Protein AF-A0A8S3Y2S9-F1 (afdb_monomer)

Secondary structure (DSSP, 8-state):
--HHHHHHHHHHHHHHHS-TTHHHHHT-----GGGT--PPTT--TTSSEEEETTTTEEEEEETTSSSS-EEEEEETTTTEEEEE------SSTT-----TTSEEEE-SS-EEEEETTEEEEE-TTS--EE--GGGTTT--

Foldseek 3Di:
DCVVVVVVVVVVVVVVPPPPPVPVVVVDDDLDPVVADPQDPQQCWQLEWEAQAQQRWIWIWRQVSFQGTWIWIQRPVVRDIDTDDDDDDDPDPPRGRQSWQNYWYDDNQWIWIDGPQATWTDGPPDDTDRDPCNPPVVVD

Radius of gyration: 22.4 Å; Cα contacts (8 Å, |Δi|>4): 228; chains: 1; bounding b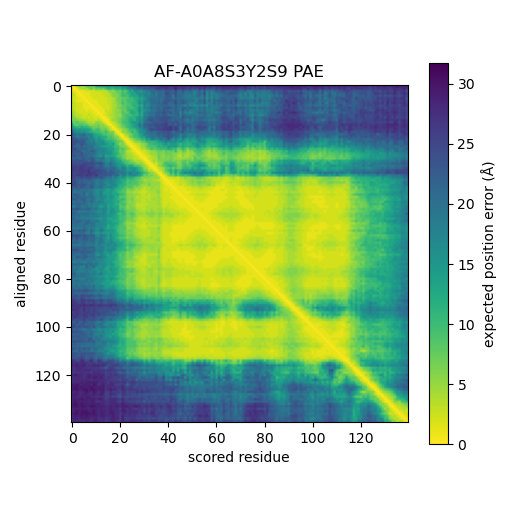ox: 36×61×60 Å

Sequence (140 aa):
MNIVKWISLIMQTICVLNGFDYYHEQSMQSILMSKFAMLPNGSYFGYSITYQSQSQSLVISAPMADKIGQVFNYDIKSSNLTKIDFEIRREVENVTNYWLGATVKAGPSFFTLLREHEVLWKIKDKDYLELDVMRYYLEK

Nearest PDB structures (foldseek):
  2qe8-assembly1_A  TM=6.476E-01  e=1.669E+00  Trichormus variabilis ATCC 29413
  4l9o-assembly2_B  TM=5.342E-01  e=9.301E-01  Komagataella pastoris

pLDDT: mean 76.06, std 17.7, range [36.84, 96.19]

InterPro domains:
  IPR013519 Integrin alpha beta-propellor [SM00191] (41-90)

Solvent-accessible surface area (backbone atoms only — not comparable to full-atom values): 8320 Å² total; per-residue (Å²): 140,59,67,70,59,53,54,55,53,52,51,54,53,57,65,64,70,66,55,84,73,62,66,58,65,82,70,57,80,80,84,67,53,90,81,70,52,95,62,51,90,80,11,48,72,64,70,16,64,28,64,22,68,72,76,50,24,37,41,35,11,12,21,49,46,46,60,41,33,40,39,29,43,31,34,64,86,77,70,42,69,40,80,56,88,76,92,76,84,71,94,57,94,79,77,70,61,49,27,31,21,60,39,44,46,50,44,56,78,33,42,37,35,24,29,95,84,49,54,43,47,48,54,86,86,57,80,78,54,80,50,80,58,72,62,73,69,74,77,111

Structure (mmCIF, N/CA/C/O backbone):
data_AF-A0A8S3Y2S9-F1
#
_entry.id   AF-A0A8S3Y2S9-F1
#
loop_
_atom_site.group_PDB
_atom_site.id
_atom_site.type_symbol
_atom_site.label_atom_id
_atom_site.label_alt_id
_atom_site.label_comp_id
_atom_site.label_asym_id
_atom_site.label_entity_id
_atom_site.label_seq_id
_atom_site.pdbx_PDB_ins_code
_atom_site.Cartn_x
_atom_site.Cartn_y
_atom_site.Cartn_z
_atom_site.occupancy
_atom_site.B_iso_or_equiv
_atom_site.auth_seq_id
_atom_site.auth_comp_id
_atom_site.auth_asym_id
_atom_site.auth_atom_id
_atom_site.pdbx_PDB_model_num
ATOM 1 N N . MET A 1 1 ? -20.508 49.698 29.443 1.00 59.75 1 MET A N 1
ATOM 2 C CA . MET A 1 1 ? -20.726 48.659 28.406 1.00 59.75 1 MET A CA 1
ATOM 3 C C . MET A 1 1 ? -19.415 48.104 27.811 1.00 59.75 1 MET A C 1
ATOM 5 O O . MET A 1 1 ? -19.406 47.685 26.662 1.00 59.75 1 MET A O 1
ATOM 9 N N . ASN A 1 2 ? -18.311 48.059 28.580 1.00 72.00 2 ASN A N 1
ATOM 10 C CA . ASN A 1 2 ? -16.992 47.607 28.089 1.00 72.00 2 ASN A CA 1
ATOM 11 C C . ASN A 1 2 ? -16.515 46.286 28.720 1.00 72.00 2 ASN A C 1
ATOM 13 O O . ASN A 1 2 ? -15.796 45.537 28.073 1.00 72.00 2 ASN A O 1
ATOM 17 N N . ILE A 1 3 ? -16.959 45.950 29.935 1.00 80.31 3 ILE A N 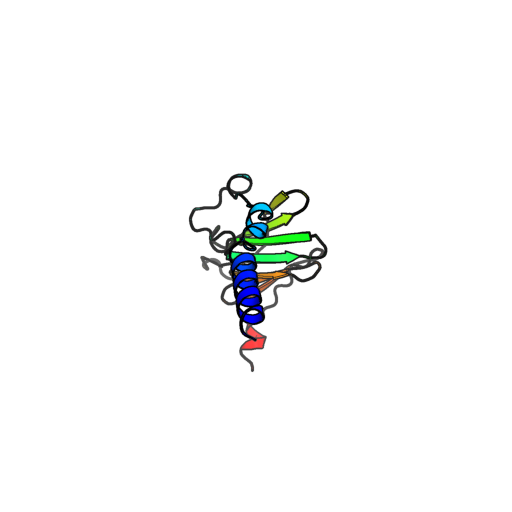1
ATOM 18 C CA . ILE A 1 3 ? -16.521 44.743 30.663 1.00 80.31 3 ILE A CA 1
ATOM 19 C C . ILE A 1 3 ? -16.928 43.444 29.948 1.00 80.31 3 ILE A C 1
ATOM 21 O O . ILE A 1 3 ? -16.127 42.523 29.852 1.00 80.31 3 ILE A O 1
ATOM 25 N N . VAL A 1 4 ? -18.128 43.395 29.361 1.00 82.94 4 VAL A N 1
ATOM 26 C CA . VAL A 1 4 ? -18.619 42.206 28.636 1.00 82.94 4 VAL A CA 1
ATOM 27 C C . VAL A 1 4 ? -17.749 41.887 27.411 1.00 82.94 4 VAL A C 1
ATOM 29 O O . VAL A 1 4 ? -17.490 40.722 27.122 1.00 82.94 4 VAL A O 1
ATOM 32 N N . LYS A 1 5 ? -17.224 42.917 26.730 1.00 80.94 5 LYS A N 1
ATOM 33 C CA . LYS A 1 5 ? -16.320 42.742 25.581 1.00 80.94 5 LYS A CA 1
ATOM 34 C C . LYS A 1 5 ? -14.966 42.173 26.008 1.00 80.94 5 LYS A C 1
ATOM 36 O O . LYS A 1 5 ? -14.455 41.273 25.351 1.00 80.94 5 LYS A O 1
ATOM 41 N N . TRP A 1 6 ? -14.422 42.648 27.129 1.00 85.12 6 TRP A N 1
ATOM 42 C CA . TRP A 1 6 ? -13.154 42.150 27.666 1.00 85.12 6 TRP A CA 1
ATOM 43 C C . TRP A 1 6 ? -13.252 40.708 28.167 1.00 85.12 6 TRP A C 1
ATOM 45 O O . TRP A 1 6 ? -12.362 39.914 27.886 1.00 85.12 6 TRP A O 1
ATOM 55 N N . ILE A 1 7 ? -14.357 40.335 28.821 1.00 85.44 7 ILE A N 1
ATOM 56 C CA . ILE A 1 7 ? -14.588 38.946 29.249 1.00 85.44 7 ILE A CA 1
ATOM 57 C C . ILE A 1 7 ? -14.674 38.011 28.034 1.00 85.44 7 ILE A C 1
ATOM 59 O O . ILE A 1 7 ? -14.048 36.954 28.031 1.00 85.44 7 ILE A O 1
ATOM 63 N N . SER A 1 8 ? -15.381 38.421 26.975 1.00 81.38 8 SER A N 1
ATOM 64 C CA . SER A 1 8 ? -15.461 37.643 25.732 1.00 81.38 8 SER A CA 1
ATOM 65 C C . SER A 1 8 ? -14.092 37.458 25.066 1.00 81.38 8 SER A C 1
ATOM 67 O O . SER A 1 8 ? -13.801 36.373 24.566 1.00 81.38 8 SER A O 1
ATOM 69 N N . LEU A 1 9 ? -13.248 38.495 25.066 1.00 82.19 9 LEU A N 1
ATOM 70 C CA . LEU A 1 9 ? -11.907 38.445 24.477 1.00 82.19 9 LEU A CA 1
ATOM 71 C C . LEU A 1 9 ? -10.965 37.526 25.272 1.00 82.19 9 LEU A C 1
ATOM 73 O O . LEU A 1 9 ? -10.209 36.747 24.692 1.00 82.19 9 LEU A O 1
ATOM 77 N N . ILE A 1 10 ? -11.040 37.580 26.604 1.00 84.62 10 ILE A N 1
ATOM 78 C CA . ILE A 1 10 ? -10.235 36.729 27.486 1.00 84.62 10 ILE A CA 1
ATOM 79 C C . ILE A 1 10 ? -10.635 35.259 27.311 1.00 84.62 10 ILE A C 1
ATOM 81 O O . ILE A 1 10 ? -9.757 34.408 27.189 1.00 84.62 10 ILE A O 1
ATOM 85 N N . MET A 1 11 ? -11.935 34.955 27.209 1.00 78.50 11 MET A N 1
ATOM 86 C CA . MET A 1 11 ? -12.380 33.569 27.032 1.00 78.50 11 MET A CA 1
ATOM 87 C C . MET A 1 11 ? -11.949 32.969 25.689 1.00 78.50 11 MET A C 1
ATOM 89 O O . MET A 1 11 ? -11.460 31.845 25.651 1.00 78.50 11 MET A O 1
ATOM 93 N N . GLN A 1 12 ? -12.055 33.723 24.589 1.00 76.00 12 GLN A N 1
ATOM 94 C CA . GLN A 1 12 ? -11.588 33.244 23.280 1.00 76.00 12 GLN A CA 1
ATOM 95 C C . GLN A 1 12 ? -10.080 32.972 23.286 1.00 76.00 12 GLN A C 1
ATOM 97 O O . GLN A 1 12 ? -9.640 31.940 22.787 1.00 76.00 12 GLN A O 1
ATOM 102 N N . THR A 1 13 ? -9.296 33.846 23.918 1.00 73.06 13 THR A N 1
ATOM 103 C CA . THR A 1 13 ? -7.840 33.674 24.020 1.00 73.06 13 THR A CA 1
ATOM 104 C C . THR A 1 13 ? -7.467 32.439 24.856 1.00 73.06 13 THR A C 1
ATOM 106 O O . THR A 1 13 ? -6.597 31.671 24.454 1.00 73.06 13 THR A O 1
ATOM 109 N N . ILE A 1 14 ? -8.158 32.182 25.975 1.00 74.12 14 ILE A N 1
ATOM 110 C CA . ILE A 1 14 ? -7.915 31.000 26.825 1.00 74.12 14 ILE A CA 1
ATOM 111 C C . ILE A 1 14 ? -8.339 29.698 26.127 1.00 74.12 14 ILE A C 1
ATOM 113 O O . ILE A 1 14 ? -7.647 28.687 26.249 1.00 74.12 14 ILE A O 1
ATOM 117 N N . CYS A 1 15 ? -9.447 29.698 25.380 1.00 63.97 15 CYS A N 1
ATOM 118 C CA . CYS A 1 15 ? -9.905 28.508 24.659 1.00 63.97 15 CYS A CA 1
ATOM 119 C C . CYS A 1 15 ? -9.014 28.151 23.461 1.00 63.97 15 CYS A C 1
ATOM 121 O O . CYS A 1 15 ? -8.837 26.971 23.181 1.00 63.97 15 CYS A O 1
ATOM 123 N N . VAL A 1 16 ? -8.438 29.139 22.767 1.00 65.88 16 VAL A N 1
ATOM 124 C CA . VAL A 1 16 ? -7.578 28.897 21.593 1.00 65.88 16 VAL A CA 1
ATOM 125 C C . VAL A 1 16 ? -6.151 28.498 21.994 1.00 65.88 16 VAL A C 1
ATOM 127 O O . VAL A 1 16 ? -5.531 27.694 21.307 1.00 65.88 16 VAL A O 1
ATOM 130 N N . LEU A 1 17 ? -5.632 28.996 23.124 1.00 61.53 17 LEU A N 1
ATOM 131 C CA . LEU A 1 17 ? -4.262 28.694 23.571 1.00 61.53 17 LEU A CA 1
ATOM 132 C C . LEU A 1 17 ? -4.086 27.289 24.171 1.00 61.53 17 LEU A C 1
ATOM 134 O O . LEU A 1 17 ? -2.962 26.799 24.232 1.00 61.53 17 LEU A O 1
ATOM 138 N N . ASN A 1 18 ? -5.165 26.615 24.582 1.00 57.22 18 ASN A N 1
ATOM 139 C CA . ASN A 1 18 ? -5.100 25.299 25.232 1.00 57.22 18 ASN A CA 1
ATOM 140 C C . ASN A 1 18 ? -5.258 24.109 24.265 1.00 57.22 18 ASN A C 1
ATOM 142 O O . ASN A 1 18 ? -5.917 23.124 24.583 1.00 57.22 18 ASN A O 1
ATOM 146 N N . GLY A 1 19 ? -4.598 24.175 23.105 1.00 55.47 19 GLY A N 1
ATOM 147 C CA . GLY A 1 19 ? -4.047 22.967 22.482 1.00 55.47 19 GLY A CA 1
ATOM 148 C C . GLY A 1 19 ? -5.051 21.936 21.962 1.00 55.47 19 GLY A C 1
ATOM 149 O O . GLY A 1 19 ? -4.913 20.747 22.243 1.00 55.47 19 GLY A O 1
ATOM 150 N N . PHE A 1 20 ? -6.010 22.352 21.135 1.00 54.56 20 PHE A N 1
ATOM 151 C CA . PHE A 1 20 ? -6.848 21.398 20.395 1.00 54.56 20 PHE A CA 1
ATOM 152 C C . PHE A 1 20 ? -6.076 20.560 19.349 1.00 54.56 20 PHE A C 1
ATOM 154 O O . PHE A 1 20 ? -6.633 19.591 18.842 1.00 54.56 20 PHE A O 1
ATOM 161 N N . ASP A 1 21 ? -4.796 20.851 19.084 1.00 52.81 21 ASP A N 1
ATOM 162 C CA . ASP A 1 21 ? -3.951 20.073 18.158 1.00 52.81 21 ASP A CA 1
ATOM 163 C C . ASP A 1 21 ? -3.369 18.772 18.752 1.00 52.81 21 ASP A C 1
ATOM 165 O O . ASP A 1 21 ? -2.914 17.905 18.007 1.00 52.81 21 ASP A O 1
ATOM 169 N N . TYR A 1 22 ? -3.417 18.566 20.075 1.00 53.03 22 TYR A N 1
ATOM 170 C CA . TYR A 1 22 ? -2.815 17.378 20.711 1.00 53.03 22 TYR A CA 1
ATOM 171 C C . TYR A 1 22 ? -3.612 16.077 20.532 1.00 53.03 22 TYR A C 1
ATOM 173 O O . TYR A 1 22 ? -3.095 14.993 20.806 1.00 53.03 22 TYR A O 1
ATOM 181 N N . TYR A 1 23 ? -4.865 16.147 20.079 1.00 56.75 23 TYR A N 1
ATOM 182 C CA . TYR A 1 23 ? -5.712 14.954 19.979 1.00 56.75 23 TYR A CA 1
ATOM 183 C C . TYR A 1 23 ? -5.305 14.012 18.843 1.00 56.75 23 TYR A C 1
ATOM 185 O O . TYR A 1 23 ? -5.514 12.803 18.943 1.00 56.75 23 TYR A O 1
ATOM 193 N N . HIS A 1 24 ? -4.716 14.535 17.769 1.00 57.09 24 HIS A N 1
ATOM 194 C CA . HIS A 1 24 ? -4.448 13.721 16.587 1.00 57.09 24 HIS A CA 1
ATOM 195 C C . HIS A 1 24 ? -3.199 12.848 16.738 1.00 57.09 24 HIS A C 1
ATOM 197 O O . HIS A 1 24 ? -3.215 11.699 16.296 1.00 57.09 24 HIS A O 1
ATOM 203 N N . GLU A 1 25 ? -2.163 13.333 17.427 1.00 62.69 25 GLU A N 1
ATOM 204 C CA . GLU A 1 25 ? -0.877 12.635 17.547 1.00 62.69 25 GLU A CA 1
ATOM 205 C C . GLU A 1 25 ? -0.998 11.304 18.306 1.00 62.69 25 GLU A C 1
ATOM 207 O O . GLU A 1 25 ? -0.492 10.282 17.848 1.00 62.69 25 GLU A O 1
ATOM 212 N N . GLN A 1 26 ? -1.757 11.266 19.409 1.00 64.25 26 GLN A N 1
ATOM 213 C CA . GLN A 1 26 ? -1.963 10.031 20.183 1.00 64.25 26 GLN A CA 1
ATOM 214 C C . GLN A 1 26 ? -2.795 8.976 19.440 1.00 64.25 26 GLN A C 1
ATOM 216 O O . GLN A 1 26 ? -2.695 7.787 19.737 1.00 64.25 26 GLN A O 1
ATOM 221 N N . SER A 1 27 ? -3.612 9.398 18.471 1.00 67.31 27 SER A N 1
ATOM 222 C CA . SER A 1 27 ? -4.414 8.500 17.631 1.00 67.31 27 SER A CA 1
ATOM 223 C C . SER A 1 27 ? -3.689 8.040 16.361 1.00 67.31 27 SER A C 1
ATOM 225 O O . SER A 1 27 ? -4.222 7.222 15.609 1.00 67.31 27 SER A O 1
ATOM 227 N N . MET A 1 28 ? -2.483 8.556 16.103 1.00 75.62 28 MET A N 1
ATOM 228 C CA . MET A 1 28 ? -1.742 8.262 14.886 1.00 75.62 28 MET A CA 1
ATOM 229 C C . MET A 1 28 ? -1.075 6.888 14.979 1.00 75.62 28 MET A C 1
ATOM 231 O O . MET A 1 28 ? -0.155 6.659 15.763 1.00 75.62 28 MET A O 1
ATOM 235 N N . GLN A 1 29 ? -1.507 5.964 14.125 1.00 78.25 29 GLN A N 1
ATOM 236 C CA . GLN A 1 29 ? -0.838 4.681 13.974 1.00 78.25 29 GLN A CA 1
ATOM 237 C C . GLN A 1 29 ? 0.311 4.808 12.969 1.00 78.25 29 GLN A C 1
ATOM 239 O O . GLN A 1 29 ? 0.096 5.093 11.792 1.00 78.25 29 GLN A O 1
ATOM 244 N N . SER A 1 30 ? 1.541 4.575 13.431 1.00 79.31 30 SER A N 1
ATOM 245 C CA . SER A 1 30 ? 2.710 4.514 12.553 1.00 79.31 30 SER A CA 1
ATOM 246 C C . SER A 1 30 ? 2.863 3.115 11.960 1.00 79.31 30 SER A C 1
ATOM 248 O O . SER A 1 30 ? 2.936 2.116 12.681 1.00 79.31 30 SER A O 1
ATOM 250 N N . ILE A 1 31 ? 2.930 3.040 10.632 1.00 79.94 31 ILE A N 1
ATOM 251 C CA . ILE A 1 31 ? 3.199 1.800 9.903 1.00 79.94 31 ILE A CA 1
ATOM 252 C C . ILE A 1 31 ? 4.708 1.735 9.654 1.00 79.94 31 ILE A C 1
ATOM 254 O O . ILE A 1 31 ? 5.228 2.334 8.714 1.00 79.94 31 ILE A O 1
ATOM 258 N N . LEU A 1 32 ? 5.428 1.017 10.519 1.00 73.06 32 LEU A N 1
ATOM 259 C CA . LEU A 1 32 ? 6.873 0.829 10.376 1.00 73.06 32 LEU A CA 1
ATOM 260 C C . LEU A 1 32 ? 7.180 -0.233 9.315 1.00 73.06 32 LEU A C 1
ATOM 262 O O . LEU A 1 32 ? 6.929 -1.426 9.494 1.00 73.06 32 LEU A O 1
ATOM 266 N N . MET A 1 33 ? 7.782 0.219 8.217 1.00 68.19 33 MET A N 1
ATOM 267 C CA . MET A 1 33 ? 8.138 -0.602 7.058 1.00 68.19 33 MET A CA 1
ATOM 268 C C . MET A 1 33 ? 9.140 -1.721 7.386 1.00 68.19 33 MET A C 1
ATOM 270 O O . MET A 1 33 ? 9.081 -2.799 6.795 1.00 68.19 33 MET A O 1
ATOM 274 N N . SER A 1 34 ? 9.999 -1.501 8.391 1.00 65.75 34 SER A N 1
ATOM 275 C CA . SER A 1 34 ? 11.035 -2.443 8.845 1.00 65.75 34 SER A CA 1
ATOM 276 C C . SER A 1 34 ? 10.497 -3.813 9.259 1.00 65.75 34 SER A C 1
ATOM 278 O O . SER A 1 34 ? 11.247 -4.786 9.267 1.00 65.75 34 SER A O 1
ATOM 280 N N . LYS A 1 35 ? 9.204 -3.906 9.584 1.00 65.06 35 LYS A N 1
ATOM 281 C CA . LYS A 1 35 ? 8.563 -5.149 10.011 1.00 65.06 35 LYS A CA 1
ATOM 282 C C . LYS A 1 35 ? 8.086 -6.029 8.846 1.00 65.06 35 LYS A C 1
ATOM 284 O O . LYS A 1 35 ? 7.854 -7.213 9.064 1.00 65.06 35 LYS A O 1
ATOM 289 N N . PHE A 1 36 ? 7.932 -5.486 7.634 1.00 62.66 36 PHE A N 1
ATOM 290 C CA . PHE A 1 36 ? 7.121 -6.147 6.601 1.00 62.66 36 PHE A CA 1
ATOM 291 C C . PHE A 1 36 ? 7.759 -6.249 5.216 1.00 62.66 36 PHE A C 1
ATOM 293 O O . PHE A 1 36 ? 7.414 -7.162 4.470 1.00 62.66 36 PHE A O 1
ATOM 300 N N . ALA A 1 37 ? 8.691 -5.368 4.855 1.00 62.53 37 ALA A N 1
ATOM 301 C CA . ALA A 1 37 ? 9.398 -5.487 3.587 1.00 62.53 37 ALA A CA 1
ATOM 302 C C . ALA A 1 37 ? 10.755 -4.785 3.659 1.00 62.53 37 ALA A C 1
ATOM 304 O O . ALA A 1 37 ? 10.836 -3.618 4.042 1.00 62.53 37 ALA A O 1
ATOM 305 N N . MET A 1 38 ? 11.819 -5.476 3.237 1.00 76.69 38 MET A N 1
ATOM 306 C CA . MET A 1 38 ? 13.090 -4.842 2.872 1.00 76.69 38 MET A CA 1
ATOM 307 C C . MET A 1 38 ? 12.895 -4.071 1.559 1.00 76.69 38 MET A C 1
ATOM 309 O O . MET A 1 38 ? 13.379 -4.469 0.504 1.00 76.69 38 MET A O 1
ATOM 313 N N . LEU A 1 39 ? 12.108 -2.999 1.607 1.00 84.25 39 LEU A N 1
ATOM 314 C CA . LEU A 1 39 ? 11.967 -2.083 0.488 1.00 84.25 39 LEU A CA 1
ATOM 315 C C . LEU A 1 39 ? 13.266 -1.286 0.334 1.00 84.25 39 LEU A C 1
ATOM 317 O O . LEU A 1 39 ? 13.830 -0.849 1.343 1.00 84.25 39 LEU A O 1
ATOM 321 N N . PRO A 1 40 ? 13.758 -1.081 -0.899 1.00 88.25 40 PRO A N 1
ATOM 322 C CA . PRO A 1 40 ? 14.952 -0.282 -1.107 1.00 88.25 40 PRO A CA 1
ATOM 323 C C . PRO A 1 40 ? 14.715 1.168 -0.668 1.00 88.25 40 PRO A C 1
ATOM 325 O O . PRO A 1 40 ? 13.592 1.692 -0.712 1.00 88.25 40 PRO A O 1
ATOM 328 N N . ASN A 1 41 ? 15.800 1.836 -0.272 1.00 86.25 41 ASN A N 1
ATOM 329 C CA . ASN A 1 41 ? 15.786 3.280 -0.063 1.00 86.25 41 ASN A CA 1
ATOM 330 C C . ASN A 1 41 ? 15.353 3.969 -1.365 1.00 86.25 41 ASN A C 1
ATOM 332 O O . ASN A 1 41 ? 15.843 3.625 -2.438 1.00 86.25 41 ASN A O 1
ATOM 336 N N . GLY A 1 42 ? 14.433 4.930 -1.269 1.00 89.00 42 GLY A N 1
ATOM 337 C CA . GLY A 1 42 ? 13.869 5.599 -2.447 1.00 89.00 42 GLY A CA 1
ATOM 338 C C . GLY A 1 42 ? 12.706 4.858 -3.115 1.00 89.00 42 GLY A C 1
ATOM 339 O O . GLY A 1 42 ? 12.266 5.272 -4.176 1.00 89.00 42 GLY A O 1
ATOM 340 N N . SER A 1 43 ? 12.152 3.814 -2.491 1.00 91.12 43 SER A N 1
ATOM 341 C CA . SER A 1 43 ? 10.959 3.110 -3.000 1.00 91.12 43 SER A CA 1
ATOM 342 C C . SER A 1 43 ? 9.676 3.953 -3.045 1.00 91.12 43 SER A C 1
ATOM 344 O O . SER A 1 43 ? 8.691 3.537 -3.660 1.00 91.12 43 SER A O 1
ATOM 346 N N . TYR A 1 44 ? 9.679 5.120 -2.390 1.00 93.31 44 TYR A N 1
ATOM 347 C CA . TYR A 1 44 ? 8.515 5.985 -2.187 1.00 93.31 44 TYR A CA 1
ATOM 348 C C . TYR A 1 44 ? 7.318 5.233 -1.590 1.00 93.31 44 TYR A C 1
ATOM 350 O O . TYR A 1 44 ? 6.185 5.356 -2.044 1.00 93.31 44 TYR A O 1
ATOM 358 N N . PHE A 1 45 ? 7.558 4.420 -0.562 1.00 92.62 45 PHE A N 1
ATOM 359 C CA . PHE A 1 45 ? 6.468 3.787 0.175 1.00 92.62 45 PHE A CA 1
ATOM 360 C C . PHE A 1 45 ? 5.525 4.832 0.779 1.00 92.62 45 PHE A C 1
ATOM 362 O O . PHE A 1 45 ? 5.969 5.790 1.410 1.00 92.62 45 PHE A O 1
ATOM 369 N N . GLY A 1 46 ? 4.221 4.636 0.588 1.00 93.50 46 GLY A N 1
ATOM 370 C CA . GLY A 1 46 ? 3.209 5.605 0.995 1.00 93.50 46 GLY A CA 1
ATOM 371 C C . GLY A 1 46 ? 3.013 6.750 0.004 1.00 93.50 46 GLY A C 1
ATOM 372 O O . GLY A 1 46 ? 2.319 7.702 0.344 1.00 93.50 46 GLY A O 1
ATOM 373 N N . TYR A 1 47 ? 3.579 6.665 -1.208 1.00 95.06 47 TYR A N 1
ATOM 374 C CA . TYR A 1 47 ? 3.390 7.684 -2.246 1.00 95.06 47 TYR A CA 1
ATOM 375 C C . TYR A 1 47 ? 1.910 7.925 -2.557 1.00 95.06 47 TYR A C 1
ATOM 377 O O . TYR A 1 47 ? 1.471 9.064 -2.685 1.00 95.06 47 TYR A O 1
ATOM 385 N N . SER A 1 48 ? 1.124 6.849 -2.638 1.00 96.00 48 SER A N 1
ATOM 386 C CA . SER A 1 48 ? -0.326 6.920 -2.756 1.00 96.00 48 SER A CA 1
ATOM 387 C C . SER A 1 48 ? -0.978 5.926 -1.796 1.00 96.00 48 SER A C 1
ATOM 389 O O . SER A 1 48 ? -0.528 4.786 -1.648 1.00 96.00 48 SER A O 1
ATOM 391 N N . ILE A 1 49 ? -2.030 6.375 -1.109 1.00 95.81 49 ILE A N 1
ATOM 392 C CA . ILE A 1 49 ? -2.741 5.602 -0.087 1.00 95.81 49 ILE A CA 1
ATOM 393 C C . ILE A 1 49 ? -4.242 5.771 -0.297 1.00 95.81 49 ILE A C 1
ATOM 395 O O . ILE A 1 49 ? -4.729 6.875 -0.536 1.00 95.81 49 ILE A O 1
ATOM 399 N N . THR A 1 50 ? -4.997 4.682 -0.179 1.00 96.19 50 THR A N 1
ATOM 400 C CA . THR A 1 50 ? -6.460 4.725 -0.235 1.00 96.19 50 THR A CA 1
ATOM 401 C C . THR A 1 50 ? -7.084 3.750 0.759 1.00 96.19 50 THR A C 1
ATOM 403 O O . THR A 1 50 ? -6.481 2.735 1.105 1.00 96.19 50 THR A O 1
ATOM 406 N N . TYR A 1 51 ? -8.288 4.061 1.236 1.00 95.81 51 TYR A N 1
ATOM 407 C CA . TYR A 1 51 ? -9.010 3.262 2.223 1.00 95.81 51 TYR A CA 1
ATOM 408 C C . TYR A 1 51 ? -10.116 2.438 1.563 1.00 95.81 51 TYR A C 1
ATOM 410 O O . TYR A 1 51 ? -10.993 2.982 0.894 1.00 95.81 51 TYR A O 1
ATOM 418 N N . GLN A 1 52 ? -10.095 1.127 1.792 1.00 94.19 52 GLN A N 1
ATOM 419 C CA . GLN A 1 52 ? -11.145 0.204 1.378 1.00 94.19 52 GLN A CA 1
ATOM 420 C C . GLN A 1 52 ? -12.127 -0.010 2.527 1.00 94.19 52 GLN A C 1
ATOM 422 O O . GLN A 1 52 ? -11.820 -0.663 3.526 1.00 94.19 52 GLN A O 1
ATOM 427 N N . SER A 1 53 ? -13.334 0.534 2.380 1.00 93.62 53 SER A N 1
ATOM 428 C CA . SER A 1 53 ? -14.311 0.592 3.469 1.00 93.62 53 SER A CA 1
ATOM 429 C C . SER A 1 53 ? -14.862 -0.770 3.888 1.00 93.62 53 SER A C 1
AT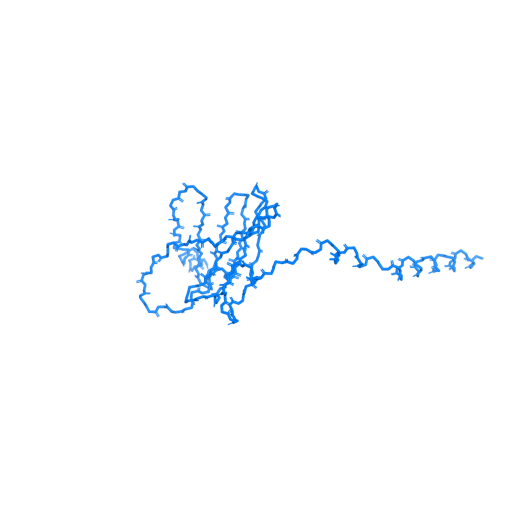OM 431 O O . SER A 1 53 ? -15.084 -0.979 5.079 1.00 93.62 53 SER A O 1
ATOM 433 N N . GLN A 1 54 ? -15.058 -1.708 2.956 1.00 92.25 54 GLN A N 1
ATOM 434 C CA . GLN A 1 54 ? -15.644 -3.013 3.276 1.00 92.25 54 GLN A CA 1
ATOM 435 C C . GLN A 1 54 ? -14.665 -3.927 4.019 1.00 92.25 54 GLN A C 1
ATOM 437 O O . GLN A 1 54 ? -15.058 -4.619 4.955 1.00 92.25 54 GLN A O 1
ATOM 442 N N . SER A 1 55 ? -13.394 -3.939 3.610 1.00 91.50 55 SER A N 1
ATOM 443 C CA . SER A 1 55 ? -12.338 -4.715 4.274 1.00 91.50 55 SER A CA 1
ATOM 444 C C . SER A 1 55 ? -11.707 -3.987 5.455 1.00 91.50 55 SER A C 1
ATOM 446 O O . SER A 1 55 ? -10.960 -4.611 6.200 1.00 91.50 55 SER A O 1
ATOM 448 N N . GLN A 1 56 ? -12.001 -2.695 5.631 1.00 94.25 56 GLN A N 1
ATOM 449 C CA . GLN A 1 56 ? -11.356 -1.835 6.624 1.00 94.25 56 GLN A CA 1
ATOM 450 C C . GLN A 1 56 ? -9.826 -1.912 6.520 1.00 94.25 56 GLN A C 1
ATOM 452 O O . GLN A 1 56 ? -9.117 -2.077 7.513 1.00 94.25 56 GLN A O 1
ATOM 457 N N . SER A 1 57 ? -9.328 -1.827 5.287 1.00 94.62 57 SER A N 1
ATOM 458 C CA . SER A 1 57 ? -7.907 -1.929 4.967 1.00 94.62 57 SER A CA 1
ATOM 459 C C . SER A 1 57 ? -7.418 -0.70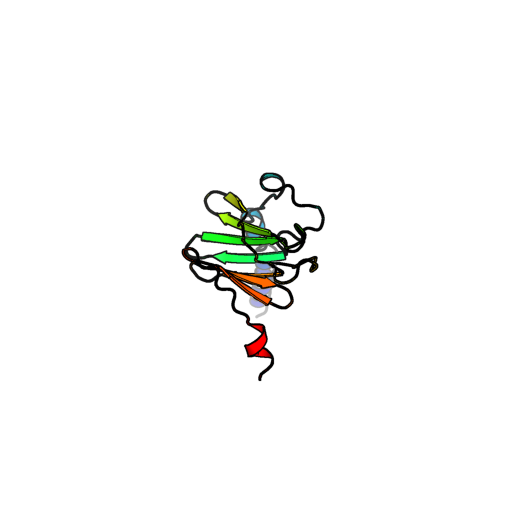2 4.205 1.00 94.62 57 SER A C 1
ATOM 461 O O . SER A 1 57 ? -8.194 -0.002 3.552 1.00 94.62 57 SER A O 1
ATOM 463 N N . LEU A 1 58 ? -6.119 -0.427 4.296 1.00 94.94 58 LEU A N 1
ATOM 464 C CA . LEU A 1 58 ? -5.447 0.568 3.468 1.00 94.94 58 LEU A CA 1
ATOM 465 C C . LEU A 1 58 ? -4.726 -0.136 2.328 1.00 94.94 58 LEU A C 1
ATOM 467 O O . LEU A 1 58 ? -4.044 -1.137 2.532 1.00 94.94 58 LEU A O 1
ATOM 471 N N . VAL A 1 59 ? -4.834 0.425 1.135 1.00 95.12 59 VAL A N 1
ATOM 472 C CA . VAL A 1 59 ? -3.994 0.060 -0.001 1.00 95.12 59 VAL A CA 1
ATOM 473 C C . VAL A 1 59 ? -2.910 1.120 -0.104 1.00 95.12 59 VAL A C 1
ATOM 475 O O . VAL A 1 59 ? -3.217 2.304 -0.233 1.00 95.12 59 VAL A O 1
ATOM 478 N N . ILE A 1 60 ? -1.656 0.694 0.001 1.00 95.19 60 ILE A N 1
ATOM 479 C CA . ILE A 1 60 ? -0.478 1.561 0.089 1.00 95.19 60 ILE A CA 1
ATOM 480 C C . ILE A 1 60 ? 0.453 1.213 -1.065 1.00 95.19 60 ILE A C 1
ATOM 482 O O . ILE A 1 60 ? 0.791 0.044 -1.242 1.00 95.19 60 ILE A O 1
ATOM 486 N N . SER A 1 61 ? 0.889 2.199 -1.844 1.00 94.94 61 SER A N 1
ATOM 487 C CA . SER A 1 61 ? 1.818 1.975 -2.953 1.00 94.94 61 SER A CA 1
ATOM 488 C C . SER A 1 61 ? 3.262 2.358 -2.632 1.00 94.94 61 SER A C 1
ATOM 490 O O . SER A 1 61 ? 3.542 3.175 -1.755 1.00 94.94 61 SER A O 1
ATOM 492 N N . ALA A 1 62 ? 4.178 1.749 -3.380 1.00 94.50 62 ALA A N 1
ATOM 493 C CA . ALA A 1 62 ? 5.600 2.054 -3.437 1.00 94.50 62 ALA A CA 1
ATOM 494 C C . ALA A 1 62 ? 6.054 1.963 -4.912 1.00 94.50 62 ALA A C 1
ATOM 496 O O . ALA A 1 62 ? 6.536 0.912 -5.350 1.00 94.50 62 ALA A O 1
ATOM 497 N N . PRO A 1 63 ? 5.845 3.023 -5.717 1.00 93.62 63 PRO A N 1
ATOM 498 C CA . PRO A 1 63 ? 6.008 2.972 -7.173 1.00 93.62 63 PRO A CA 1
ATOM 499 C C . PRO A 1 63 ? 7.451 2.727 -7.637 1.00 93.62 63 PRO A C 1
ATOM 501 O O . PRO A 1 63 ? 7.648 2.254 -8.752 1.00 93.62 63 PRO A O 1
ATOM 504 N N . MET A 1 64 ? 8.454 2.991 -6.790 1.00 93.00 64 MET A N 1
ATOM 505 C CA . MET A 1 64 ? 9.873 2.721 -7.072 1.00 93.00 64 MET A CA 1
ATOM 506 C C . MET A 1 64 ? 10.449 1.559 -6.249 1.00 93.00 64 MET A C 1
ATOM 508 O O . MET A 1 64 ? 11.662 1.429 -6.096 1.00 93.00 64 MET A O 1
ATOM 512 N N . ALA A 1 65 ? 9.596 0.709 -5.677 1.00 92.19 65 ALA A N 1
ATOM 513 C CA . ALA A 1 65 ? 10.044 -0.462 -4.926 1.00 92.19 65 ALA A CA 1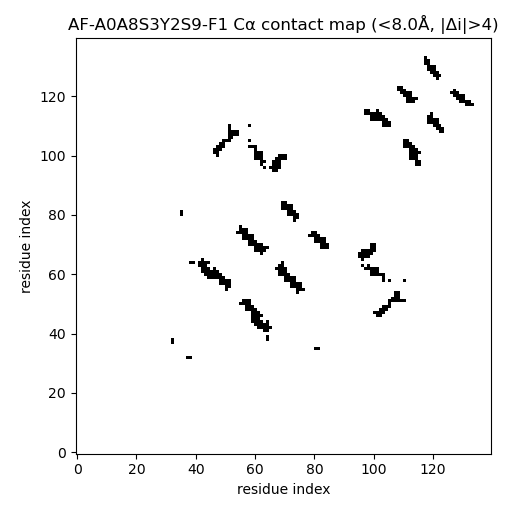
ATOM 514 C C . ALA A 1 65 ? 10.883 -1.444 -5.762 1.00 92.19 65 ALA A C 1
ATOM 516 O O . ALA A 1 65 ? 11.790 -2.086 -5.237 1.00 92.19 65 ALA A O 1
ATOM 517 N N . ASP A 1 66 ? 10.577 -1.570 -7.051 1.00 90.19 66 ASP A N 1
ATOM 518 C CA . ASP A 1 66 ? 11.323 -2.361 -8.026 1.00 90.19 66 ASP A CA 1
ATOM 519 C C . ASP A 1 66 ? 11.123 -1.770 -9.437 1.00 90.19 66 ASP A C 1
ATOM 521 O O . ASP A 1 66 ? 10.654 -0.642 -9.588 1.00 90.19 66 ASP A O 1
ATOM 525 N N . LYS A 1 67 ? 11.482 -2.517 -10.492 1.00 88.00 67 LYS A N 1
ATOM 526 C CA . LYS A 1 67 ? 11.328 -2.063 -11.889 1.00 88.00 67 LYS A CA 1
ATOM 527 C C . LYS A 1 67 ? 9.877 -1.773 -12.277 1.00 88.00 67 LYS A C 1
ATOM 529 O O . LYS A 1 67 ? 9.660 -1.113 -13.291 1.00 88.00 67 LYS A O 1
ATOM 534 N N . ILE A 1 68 ? 8.908 -2.303 -11.538 1.00 88.94 68 ILE A N 1
ATOM 535 C CA . ILE A 1 68 ? 7.485 -2.127 -11.786 1.00 88.94 68 ILE A CA 1
ATOM 536 C C . ILE A 1 68 ? 6.872 -1.160 -10.762 1.00 88.94 68 ILE A C 1
ATOM 538 O O . ILE A 1 68 ? 6.199 -0.211 -11.147 1.00 88.94 68 ILE A O 1
ATOM 542 N N . GLY A 1 69 ? 7.097 -1.399 -9.476 1.00 90.94 69 GLY A N 1
ATOM 543 C CA . GLY A 1 69 ? 6.350 -0.809 -8.371 1.00 90.94 69 GLY A CA 1
ATOM 544 C C . GLY A 1 69 ? 5.608 -1.891 -7.589 1.00 90.94 69 GLY A C 1
ATOM 545 O O . GLY A 1 69 ? 5.219 -2.927 -8.131 1.00 90.94 69 GLY A O 1
ATOM 546 N N . GLN A 1 70 ? 5.419 -1.661 -6.292 1.00 92.25 70 GLN A N 1
ATOM 547 C CA . GLN A 1 70 ? 4.746 -2.602 -5.398 1.00 92.25 70 GLN A CA 1
ATOM 548 C C . GLN A 1 70 ? 3.552 -1.946 -4.718 1.00 92.25 70 GLN A C 1
ATOM 550 O O . GLN A 1 70 ? 3.537 -0.740 -4.469 1.00 92.25 70 GLN A O 1
ATOM 555 N N . VAL A 1 71 ? 2.548 -2.756 -4.394 1.00 93.06 71 VAL A N 1
ATOM 556 C CA . VAL A 1 71 ? 1.368 -2.319 -3.649 1.00 93.06 71 VAL A CA 1
ATOM 557 C C . VAL A 1 71 ? 1.134 -3.282 -2.502 1.00 93.06 71 VAL A C 1
ATOM 559 O O . VAL A 1 71 ? 1.334 -4.489 -2.627 1.00 93.06 71 VAL A O 1
ATOM 562 N N . PHE A 1 72 ? 0.707 -2.736 -1.377 1.00 93.56 72 PHE A N 1
ATOM 563 C CA . PHE A 1 72 ? 0.511 -3.443 -0.131 1.00 93.56 72 PHE A CA 1
ATOM 564 C C . PHE A 1 72 ? -0.921 -3.253 0.348 1.00 93.56 72 PHE A C 1
ATOM 566 O O . PHE A 1 72 ? -1.491 -2.171 0.217 1.00 93.56 72 PHE A O 1
ATOM 573 N N . ASN A 1 73 ? -1.489 -4.303 0.927 1.00 93.94 73 ASN A N 1
ATOM 574 C CA . ASN A 1 73 ? -2.732 -4.246 1.674 1.00 93.94 73 ASN A CA 1
ATOM 575 C C . ASN A 1 73 ? -2.403 -4.278 3.168 1.00 93.94 73 ASN A C 1
ATOM 577 O O . ASN A 1 73 ? -1.828 -5.252 3.662 1.00 93.94 73 ASN A O 1
ATOM 581 N N . TYR A 1 74 ? -2.774 -3.216 3.871 1.00 93.44 74 TYR A N 1
ATOM 58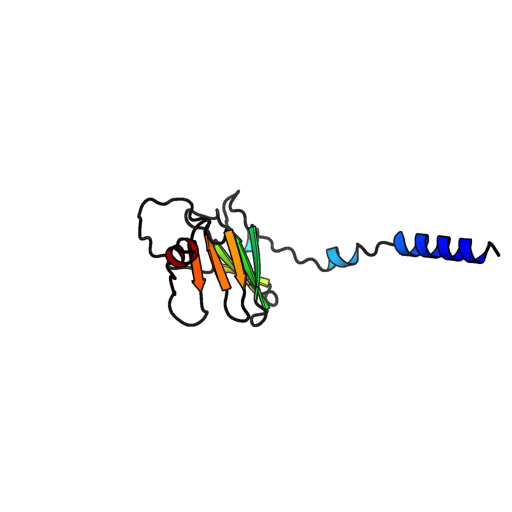2 C CA . TYR A 1 74 ? -2.656 -3.085 5.312 1.00 93.44 74 TYR A CA 1
ATOM 583 C C . TYR A 1 74 ? -4.019 -3.291 5.966 1.00 93.44 74 TYR A C 1
ATOM 585 O O . TYR A 1 74 ? -4.916 -2.460 5.831 1.00 93.44 74 TYR A O 1
ATOM 593 N N . ASP A 1 75 ? -4.182 -4.395 6.679 1.00 92.69 75 ASP A N 1
ATOM 594 C CA . ASP A 1 75 ? -5.367 -4.638 7.493 1.00 92.69 75 ASP A CA 1
ATOM 595 C C . ASP A 1 75 ? -5.238 -3.864 8.814 1.00 92.69 75 ASP A C 1
ATOM 597 O O . ASP A 1 75 ? -4.346 -4.133 9.623 1.00 92.69 75 ASP A O 1
ATOM 601 N N . ILE A 1 76 ? -6.132 -2.891 9.023 1.00 91.50 76 ILE A N 1
ATOM 602 C CA . ILE A 1 76 ? -6.075 -1.965 10.165 1.00 91.50 76 ILE A CA 1
ATOM 603 C C . ILE A 1 76 ? -6.298 -2.712 11.485 1.00 91.50 76 ILE A C 1
ATOM 605 O O . ILE A 1 76 ? -5.644 -2.424 12.485 1.00 91.50 76 ILE A O 1
ATOM 609 N N . LYS A 1 77 ? -7.193 -3.706 11.498 1.00 90.31 77 LYS A N 1
ATOM 610 C CA . LYS A 1 77 ? -7.558 -4.446 12.714 1.00 90.31 77 LYS A CA 1
ATOM 611 C C . LYS A 1 77 ? -6.432 -5.349 13.189 1.00 90.31 77 LYS A C 1
ATOM 613 O O . LYS A 1 77 ? -6.121 -5.378 14.375 1.00 90.31 77 LYS A O 1
ATOM 618 N N . SER A 1 78 ? -5.838 -6.100 12.270 1.00 90.81 78 SER A N 1
ATOM 619 C CA . SER A 1 78 ? -4.751 -7.030 12.588 1.00 90.81 78 SER A CA 1
ATOM 620 C C . SER A 1 78 ? -3.371 -6.370 12.570 1.00 90.81 78 SER A C 1
ATOM 622 O O . SER A 1 78 ? -2.394 -6.994 12.981 1.00 90.81 78 SER A O 1
ATOM 624 N N . SER A 1 79 ? -3.276 -5.115 12.111 1.00 89.06 79 SER A N 1
ATOM 625 C CA . SER A 1 79 ? -2.007 -4.416 11.880 1.00 89.06 79 SER A CA 1
ATOM 626 C C . SER A 1 79 ? -1.049 -5.226 10.998 1.00 89.06 79 SER A C 1
ATOM 628 O O . SER A 1 79 ? 0.166 -5.232 11.219 1.00 89.06 79 SER A O 1
ATOM 630 N N . ASN A 1 80 ? -1.608 -5.943 10.020 1.00 89.19 80 ASN A N 1
ATOM 631 C CA . ASN A 1 80 ? -0.874 -6.826 9.126 1.00 89.19 80 ASN A CA 1
ATOM 632 C C . ASN A 1 80 ? -0.704 -6.164 7.757 1.00 89.19 80 ASN A C 1
ATOM 634 O O . ASN A 1 80 ? -1.686 -5.769 7.130 1.00 89.19 80 ASN A O 1
ATOM 638 N N . LEU A 1 81 ? 0.541 -6.061 7.293 1.00 90.12 81 LEU A N 1
ATOM 639 C CA . LEU A 1 81 ? 0.870 -5.582 5.958 1.00 90.12 81 LEU A CA 1
ATOM 640 C C . LEU A 1 81 ? 1.217 -6.774 5.068 1.00 90.12 81 LEU A C 1
ATOM 642 O O . LEU A 1 81 ? 2.159 -7.516 5.336 1.00 90.12 81 LEU A O 1
ATOM 646 N N . THR A 1 82 ? 0.480 -6.920 3.977 1.00 91.44 82 THR A N 1
ATOM 647 C CA . THR A 1 82 ? 0.680 -7.986 2.993 1.00 91.44 82 THR A CA 1
ATOM 648 C C . THR A 1 82 ? 0.981 -7.373 1.637 1.00 91.44 82 THR A C 1
ATOM 650 O O . THR A 1 82 ? 0.309 -6.433 1.212 1.00 91.44 82 THR A O 1
ATOM 653 N N . LYS A 1 83 ? 2.007 -7.878 0.951 1.00 91.25 83 LYS A N 1
ATOM 654 C CA . LYS A 1 83 ? 2.273 -7.480 -0.431 1.00 91.25 83 LYS A CA 1
ATOM 655 C C . LYS A 1 83 ? 1.167 -8.040 -1.322 1.00 91.25 83 LYS A C 1
ATOM 657 O O . LYS A 1 83 ? 0.789 -9.201 -1.195 1.00 91.25 83 LYS A O 1
ATOM 662 N N . ILE A 1 84 ? 0.654 -7.207 -2.217 1.00 91.00 84 ILE A N 1
ATOM 663 C CA . ILE A 1 84 ? -0.268 -7.636 -3.257 1.00 91.00 84 ILE A CA 1
ATOM 664 C C . ILE A 1 84 ? 0.573 -7.998 -4.475 1.00 91.00 84 ILE A C 1
ATOM 666 O O . ILE A 1 84 ? 1.217 -7.131 -5.065 1.00 91.00 84 ILE A O 1
ATOM 670 N N . ASP A 1 85 ? 0.565 -9.271 -4.855 1.00 87.12 85 ASP A N 1
ATOM 671 C CA . ASP A 1 85 ? 1.199 -9.691 -6.098 1.00 87.12 85 ASP A CA 1
ATOM 672 C C . ASP A 1 85 ? 0.271 -9.419 -7.290 1.00 87.12 85 ASP A C 1
ATOM 674 O O . ASP A 1 85 ? -0.957 -9.603 -7.227 1.00 87.12 85 ASP A O 1
ATOM 678 N N . PHE A 1 86 ? 0.885 -8.928 -8.366 1.00 80.00 86 PHE A N 1
ATOM 679 C CA . PHE A 1 86 ? 0.250 -8.658 -9.648 1.00 80.00 86 PHE A CA 1
ATOM 680 C C . PHE A 1 86 ? 0.991 -9.442 -10.719 1.00 80.00 86 PHE A C 1
ATOM 682 O O . PHE A 1 86 ? 2.220 -9.384 -10.799 1.00 80.00 86 PHE A O 1
ATOM 689 N N . GLU A 1 87 ? 0.240 -10.148 -11.553 1.00 77.75 87 GLU A N 1
ATOM 690 C CA . GLU A 1 87 ? 0.778 -10.709 -12.782 1.00 77.75 87 GLU A CA 1
ATOM 691 C C . GLU A 1 87 ? 0.640 -9.644 -13.866 1.00 77.75 87 GLU A C 1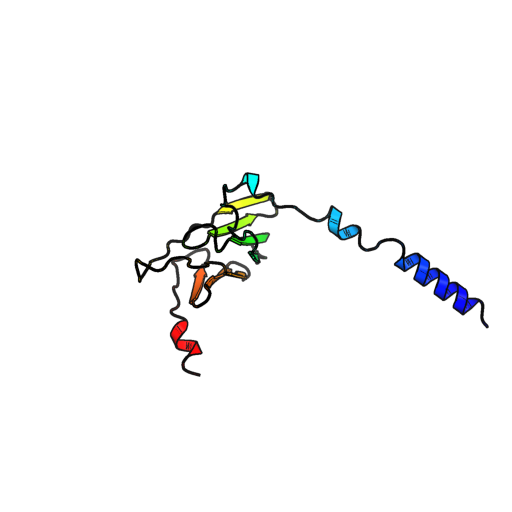
ATOM 693 O O . GLU A 1 87 ? -0.448 -9.397 -14.379 1.00 77.75 87 GLU A O 1
ATOM 698 N N . ILE A 1 88 ? 1.737 -8.948 -14.157 1.00 75.00 88 ILE A N 1
ATOM 699 C CA . ILE A 1 88 ? 1.761 -7.936 -15.211 1.00 75.00 88 ILE A CA 1
ATOM 700 C C . ILE A 1 88 ? 2.315 -8.596 -16.456 1.00 75.00 88 ILE A C 1
ATOM 702 O O . ILE A 1 88 ? 3.501 -8.937 -16.515 1.00 75.00 88 ILE A O 1
ATOM 706 N N . ARG A 1 89 ? 1.451 -8.767 -17.453 1.00 73.25 89 ARG A N 1
ATOM 707 C CA . ARG A 1 89 ? 1.884 -9.158 -18.788 1.00 73.25 89 ARG A CA 1
ATOM 708 C C . ARG A 1 89 ? 2.599 -7.962 -19.397 1.00 73.25 89 ARG A C 1
ATOM 710 O O . ARG A 1 89 ? 2.035 -6.885 -19.524 1.00 73.25 89 ARG A O 1
ATOM 717 N N . ARG A 1 90 ? 3.885 -8.125 -19.693 1.00 65.81 90 ARG A N 1
ATOM 718 C CA . ARG A 1 90 ? 4.659 -7.082 -20.365 1.00 65.81 90 ARG A CA 1
ATOM 719 C C . ARG A 1 90 ? 4.489 -7.272 -21.860 1.00 65.81 90 ARG A C 1
ATOM 721 O O . ARG A 1 90 ? 4.959 -8.272 -22.388 1.00 65.81 90 ARG A O 1
ATOM 728 N N . GLU A 1 91 ? 3.869 -6.309 -22.528 1.00 65.38 91 GLU A N 1
ATOM 729 C CA . GLU A 1 91 ? 3.861 -6.286 -23.994 1.00 65.38 91 GLU A CA 1
ATOM 730 C C . GLU A 1 91 ? 5.239 -5.918 -24.566 1.00 65.38 91 GLU A C 1
ATOM 732 O O . GLU A 1 91 ? 5.595 -6.344 -25.661 1.00 65.38 91 GLU A O 1
ATOM 737 N N . VAL A 1 92 ? 6.052 -5.170 -23.808 1.00 66.00 92 VAL A N 1
ATOM 738 C CA . VAL A 1 92 ? 7.371 -4.695 -24.247 1.00 66.00 92 VAL A CA 1
ATOM 739 C C . VAL A 1 92 ? 8.440 -5.045 -23.209 1.00 66.00 92 VAL A C 1
ATOM 741 O O . VAL A 1 92 ? 8.420 -4.556 -22.077 1.00 66.00 92 VAL A O 1
ATOM 744 N N . GLU A 1 93 ? 9.417 -5.868 -23.600 1.00 64.50 93 GLU A N 1
ATOM 745 C CA . GLU A 1 93 ? 10.447 -6.423 -22.701 1.00 64.50 93 GLU A CA 1
ATOM 746 C C . GLU A 1 93 ? 11.398 -5.377 -22.080 1.00 64.50 93 GLU A C 1
ATOM 748 O O . GLU A 1 93 ? 12.032 -5.659 -21.063 1.00 64.50 93 GLU A O 1
ATOM 753 N N . ASN A 1 94 ? 11.455 -4.151 -22.615 1.00 70.75 94 ASN A N 1
ATOM 754 C CA . ASN A 1 94 ? 12.480 -3.156 -22.262 1.00 70.75 94 ASN A CA 1
ATOM 755 C C . ASN A 1 94 ? 11.987 -1.918 -21.502 1.00 70.75 94 ASN A C 1
ATOM 757 O O . ASN A 1 94 ? 12.791 -1.035 -21.199 1.00 70.75 94 ASN A O 1
ATOM 761 N N . VAL A 1 95 ? 10.701 -1.825 -21.159 1.00 68.56 95 VAL A N 1
ATOM 762 C CA . VAL A 1 95 ? 10.252 -0.719 -20.303 1.00 68.56 95 VAL A CA 1
ATOM 763 C C . VAL A 1 95 ? 10.801 -0.955 -18.895 1.00 68.56 95 VAL A C 1
ATOM 765 O O . VAL A 1 95 ? 10.651 -2.032 -18.322 1.00 68.56 95 VAL A O 1
ATOM 768 N N . THR A 1 96 ? 11.477 0.044 -18.340 1.00 71.56 96 THR A N 1
ATOM 769 C CA . THR A 1 96 ? 11.925 0.053 -16.944 1.00 71.56 96 THR A CA 1
ATOM 770 C C . THR A 1 96 ? 11.202 1.179 -16.218 1.00 71.56 96 THR A C 1
ATOM 772 O O . THR A 1 96 ? 10.861 2.180 -16.838 1.00 71.56 96 THR A O 1
ATOM 775 N N . ASN A 1 97 ? 10.949 0.999 -14.921 1.00 80.25 97 ASN A N 1
ATOM 776 C CA . ASN A 1 97 ? 10.264 1.956 -14.046 1.00 80.25 97 ASN A CA 1
ATOM 777 C C . ASN A 1 97 ? 8.786 2.145 -14.405 1.00 80.25 97 ASN A C 1
ATOM 779 O O . ASN A 1 97 ? 8.371 3.206 -14.856 1.00 80.25 97 ASN A O 1
ATOM 783 N N . TYR A 1 98 ? 7.969 1.112 -14.170 1.00 82.31 98 TYR A N 1
ATOM 784 C CA . TYR A 1 98 ? 6.538 1.194 -14.470 1.00 82.31 98 TYR A CA 1
ATOM 785 C C . TYR A 1 98 ? 5.789 2.184 -13.577 1.00 82.31 98 TYR A C 1
ATOM 787 O O . TYR A 1 98 ? 4.678 2.558 -13.930 1.00 82.31 98 TYR A O 1
ATOM 795 N N . TRP A 1 99 ? 6.361 2.601 -12.443 1.00 90.50 99 TRP A N 1
ATOM 796 C CA . TRP A 1 99 ? 5.697 3.501 -11.497 1.00 90.50 99 TRP A CA 1
ATOM 797 C C . TRP A 1 99 ? 4.284 3.021 -11.134 1.00 90.50 99 TRP A C 1
ATOM 799 O O . TRP A 1 99 ? 3.349 3.805 -10.957 1.00 90.50 99 TRP A O 1
ATOM 809 N N . LEU A 1 100 ? 4.108 1.703 -11.040 1.00 89.50 100 LEU A N 1
ATOM 810 C CA . LEU A 1 100 ? 2.826 1.115 -10.711 1.00 89.50 100 LEU A CA 1
ATOM 811 C C . LEU A 1 100 ? 2.420 1.553 -9.306 1.00 89.50 100 LEU A C 1
ATOM 813 O O . LEU A 1 100 ? 3.153 1.357 -8.336 1.00 89.50 100 LEU A O 1
ATOM 817 N N . GLY A 1 101 ? 1.220 2.119 -9.202 1.00 91.19 101 GLY A N 1
ATOM 818 C CA . GLY A 1 101 ? 0.725 2.669 -7.947 1.00 91.19 101 GLY A CA 1
ATOM 819 C C . GLY A 1 101 ? 1.146 4.120 -7.719 1.00 91.19 101 GLY A C 1
ATOM 820 O O . GLY A 1 101 ? 1.027 4.602 -6.594 1.00 91.19 101 GLY A O 1
ATOM 821 N N . ALA A 1 102 ? 1.574 4.842 -8.760 1.00 92.81 102 ALA A N 1
ATOM 822 C CA . ALA A 1 102 ? 1.695 6.301 -8.716 1.00 92.81 102 ALA A CA 1
ATOM 823 C C . ALA A 1 102 ? 0.388 6.958 -8.240 1.00 92.81 102 ALA A C 1
ATOM 825 O O . ALA A 1 102 ? 0.398 7.940 -7.506 1.00 92.81 102 ALA A O 1
ATOM 826 N N . THR A 1 103 ? -0.764 6.384 -8.588 1.00 93.31 103 THR A N 1
ATOM 827 C CA . THR A 1 103 ? -2.033 6.714 -7.933 1.00 93.31 103 THR A CA 1
ATOM 828 C C . THR A 1 103 ? -2.803 5.446 -7.608 1.00 93.31 103 THR A C 1
ATOM 830 O O . THR A 1 103 ? -2.903 4.538 -8.435 1.00 93.31 103 THR A O 1
ATOM 833 N N . VAL A 1 104 ? -3.360 5.389 -6.399 1.00 92.88 104 VAL A N 1
ATOM 834 C CA . VAL A 1 104 ? -4.271 4.330 -5.968 1.00 92.88 104 VAL A CA 1
ATOM 835 C C . VAL A 1 104 ? -5.620 4.925 -5.588 1.00 92.88 104 VAL A C 1
ATOM 837 O O . VAL A 1 104 ? -5.701 5.969 -4.943 1.00 92.88 104 VAL A O 1
ATOM 840 N N . LYS A 1 105 ? -6.704 4.260 -5.987 1.00 94.31 105 LYS A N 1
ATOM 841 C CA . LYS A 1 105 ? -8.066 4.648 -5.605 1.00 94.31 105 LYS A CA 1
ATOM 842 C C . LYS A 1 105 ? -8.882 3.412 -5.271 1.00 94.31 105 LYS A C 1
ATOM 844 O O . LYS A 1 105 ? -8.853 2.436 -6.008 1.00 94.31 105 LYS A O 1
ATOM 849 N N . ALA A 1 106 ? -9.607 3.449 -4.163 1.00 93.44 106 ALA A N 1
ATOM 850 C CA . ALA A 1 106 ? -10.456 2.352 -3.727 1.00 93.44 106 ALA A CA 1
ATOM 851 C C . ALA A 1 106 ? -11.927 2.588 -4.085 1.00 93.44 106 ALA A C 1
ATOM 853 O O . ALA A 1 106 ? -12.450 3.697 -3.963 1.00 93.44 106 ALA A O 1
ATOM 854 N N . GLY A 1 107 ? -12.595 1.509 -4.485 1.00 90.75 107 GLY A N 1
ATOM 855 C CA . GLY A 1 107 ? -14.029 1.333 -4.288 1.00 90.75 107 GLY A CA 1
ATOM 856 C C . GLY A 1 107 ? -14.304 0.578 -2.978 1.00 90.75 107 GLY A C 1
ATOM 857 O O . GLY A 1 107 ? -13.378 0.305 -2.212 1.00 90.75 107 GLY A O 1
ATOM 858 N N . PRO A 1 108 ? -15.561 0.186 -2.709 1.00 88.00 108 PRO A N 1
ATOM 859 C CA . PRO A 1 108 ? -15.904 -0.533 -1.479 1.00 88.00 108 PRO A CA 1
ATOM 860 C C . PRO A 1 108 ? -15.154 -1.865 -1.323 1.00 88.00 108 PRO A C 1
ATOM 862 O O . PRO A 1 108 ? -14.653 -2.162 -0.241 1.00 88.00 108 PRO A O 1
ATOM 865 N N . SER A 1 109 ? -15.044 -2.634 -2.413 1.00 86.94 109 SER A N 1
ATOM 866 C CA . SER A 1 109 ? -14.482 -3.995 -2.452 1.00 86.94 109 SER A CA 1
ATOM 867 C C . SER A 1 109 ? -13.288 -4.165 -3.396 1.00 86.94 109 SER A C 1
ATOM 869 O O . SER A 1 109 ? -12.673 -5.230 -3.434 1.00 86.94 109 SER A 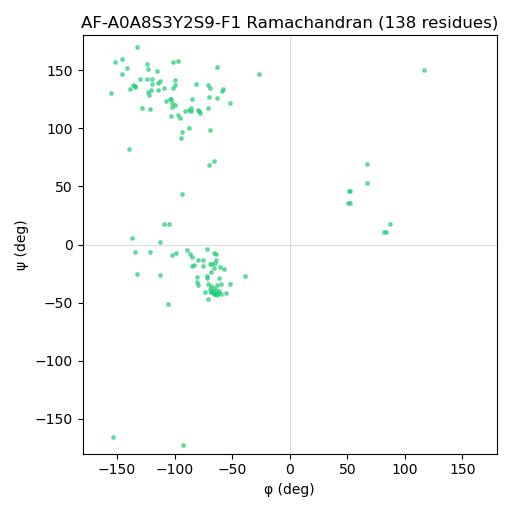O 1
ATOM 871 N N . PHE A 1 110 ? -12.963 -3.136 -4.177 1.00 89.00 110 PHE A N 1
ATOM 872 C CA . PHE A 1 110 ? -11.935 -3.168 -5.216 1.00 89.00 110 PHE A CA 1
ATOM 873 C C . PHE A 1 110 ? -11.029 -1.947 -5.100 1.00 89.00 110 PHE A C 1
ATOM 875 O O . PHE A 1 110 ? -11.313 -1.016 -4.344 1.00 89.00 110 PHE A O 1
ATOM 882 N N . PHE A 1 111 ? -9.934 -1.942 -5.847 1.00 91.38 111 PHE A N 1
ATOM 883 C CA . PHE A 1 111 ? -9.106 -0.758 -6.011 1.00 91.38 111 PHE A CA 1
ATOM 884 C C . PHE A 1 111 ? -8.525 -0.718 -7.421 1.00 91.38 111 PHE A C 1
ATOM 886 O O . PHE A 1 111 ? -8.457 -1.723 -8.129 1.00 91.38 111 PHE A O 1
ATOM 893 N N . THR A 1 112 ? -8.121 0.473 -7.825 1.00 90.25 112 THR A N 1
ATOM 894 C CA . THR A 1 112 ? -7.514 0.757 -9.117 1.00 90.25 112 THR A CA 1
ATOM 895 C C . THR A 1 112 ? -6.133 1.314 -8.903 1.00 90.25 112 THR A C 1
ATOM 897 O O . THR A 1 112 ? -5.917 2.117 -7.989 1.00 90.25 112 THR A O 1
ATOM 900 N N . LEU A 1 113 ? -5.223 0.914 -9.776 1.00 89.94 113 LEU A N 1
ATOM 901 C CA . LEU A 1 113 ? -3.864 1.406 -9.815 1.00 89.94 113 LEU A CA 1
ATOM 902 C C . LEU A 1 113 ? -3.669 2.160 -11.117 1.00 89.94 113 LEU A C 1
ATOM 904 O O . LEU A 1 113 ? -4.125 1.737 -12.176 1.00 89.94 113 LEU A O 1
ATOM 908 N N . LEU A 1 114 ? -2.969 3.273 -11.029 1.00 85.31 114 LEU A N 1
ATOM 909 C CA . LEU A 1 114 ? -2.530 4.028 -12.185 1.00 85.31 114 LEU A CA 1
ATOM 910 C C . LEU A 1 114 ? -1.012 3.945 -12.273 1.00 85.31 114 LEU A C 1
ATOM 912 O O . LEU A 1 114 ? -0.307 4.015 -11.258 1.00 85.31 114 LEU A O 1
ATOM 916 N N . ARG A 1 115 ? -0.543 3.812 -13.507 1.00 79.38 115 ARG A N 1
ATOM 917 C CA . ARG A 1 115 ? 0.791 4.199 -13.952 1.00 79.38 115 ARG A CA 1
ATOM 918 C C . ARG A 1 115 ? 0.686 5.592 -14.583 1.00 79.38 115 ARG A C 1
ATOM 920 O O . ARG A 1 115 ? -0.378 5.955 -15.072 1.00 79.38 115 ARG A O 1
ATOM 927 N N . GLU A 1 116 ? 1.805 6.316 -14.638 1.00 68.38 116 GLU A N 1
ATOM 928 C CA . GLU A 1 116 ? 1.988 7.623 -15.299 1.00 68.38 116 GLU A CA 1
ATOM 929 C C . GLU A 1 116 ? 1.255 7.797 -16.654 1.00 68.38 116 GLU A C 1
ATOM 931 O O . GLU A 1 116 ? 0.847 8.911 -16.969 1.00 68.38 116 GLU A O 1
ATOM 936 N N . HIS A 1 117 ? 0.981 6.720 -17.409 1.00 57.25 117 HIS A N 1
ATOM 937 C CA . HIS A 1 117 ? 0.229 6.772 -18.670 1.00 57.25 117 HIS A CA 1
ATOM 938 C C . HIS A 1 117 ? -0.835 5.664 -18.881 1.00 57.25 117 HIS A C 1
ATOM 940 O O . HIS A 1 117 ? -1.433 5.618 -19.949 1.00 57.25 117 HIS A O 1
ATOM 946 N N . GLU A 1 118 ? -1.116 4.780 -17.910 1.00 61.56 118 GLU A N 1
ATOM 947 C CA . GLU A 1 118 ? -2.010 3.610 -18.101 1.00 61.56 118 GLU A CA 1
ATOM 948 C C . GLU A 1 118 ? -2.822 3.270 -16.834 1.00 61.56 118 GLU A C 1
ATOM 950 O O . GLU A 1 118 ? -2.337 3.432 -15.710 1.00 61.56 118 GLU A O 1
ATOM 955 N N . VAL A 1 119 ? -4.056 2.767 -16.995 1.00 58.59 119 VAL A N 1
ATOM 956 C CA . VAL A 1 119 ? -4.960 2.401 -15.884 1.00 58.59 119 VAL A CA 1
ATOM 957 C C . VAL A 1 119 ? -5.075 0.879 -15.751 1.00 58.59 119 VAL A C 1
ATOM 959 O O . VAL A 1 119 ? -5.526 0.216 -16.678 1.00 58.59 119 VAL A O 1
ATOM 962 N N . LEU A 1 120 ? -4.764 0.326 -14.575 1.00 61.47 120 LEU A N 1
ATOM 963 C CA . LEU A 1 120 ? -4.909 -1.101 -14.261 1.00 61.47 120 LEU A CA 1
ATOM 964 C C . LEU A 1 120 ? -5.968 -1.321 -13.167 1.00 61.47 120 LEU A C 1
ATOM 966 O O . LEU A 1 120 ? -5.963 -0.669 -12.117 1.00 61.47 120 LEU A O 1
ATOM 970 N N . TRP A 1 121 ? -6.875 -2.277 -13.389 1.00 51.31 121 TRP A N 1
ATOM 971 C CA . TRP A 1 121 ? -7.974 -2.599 -12.470 1.00 51.31 121 TRP A CA 1
ATOM 972 C C . TRP A 1 121 ? -7.746 -3.957 -11.799 1.00 51.31 121 TRP A C 1
ATOM 974 O O . TRP A 1 121 ? -7.439 -4.940 -12.472 1.00 51.31 121 TRP A O 1
ATOM 984 N N . LYS A 1 122 ? -7.955 -4.043 -10.476 1.00 56.66 122 LYS A N 1
ATOM 985 C CA . LYS A 1 122 ? -8.026 -5.324 -9.754 1.00 56.66 122 LYS A CA 1
ATOM 986 C C . LYS A 1 122 ? -9.374 -5.462 -9.053 1.00 56.66 122 LYS A C 1
ATOM 988 O O . LYS A 1 122 ? -9.694 -4.702 -8.138 1.00 56.66 122 LYS A O 1
ATOM 993 N N . ILE A 1 123 ? -10.150 -6.463 -9.465 1.00 53.59 123 ILE A N 1
ATOM 994 C CA . ILE A 1 123 ? -11.395 -6.878 -8.810 1.00 53.59 123 ILE A CA 1
ATOM 995 C C . ILE A 1 123 ? -11.082 -8.126 -7.984 1.00 53.59 123 ILE A C 1
ATOM 997 O O . ILE A 1 123 ? -10.375 -9.017 -8.442 1.00 53.59 123 ILE A O 1
ATOM 1001 N N . LYS A 1 124 ? -11.566 -8.171 -6.740 1.00 48.41 124 LYS A N 1
ATOM 1002 C CA . LYS A 1 124 ? -11.113 -9.118 -5.710 1.00 48.41 124 LYS A CA 1
ATOM 1003 C C . LYS A 1 124 ? -11.387 -10.605 -6.010 1.00 48.41 124 LYS A C 1
ATOM 1005 O O . LYS A 1 124 ? -10.838 -11.429 -5.296 1.00 48.41 124 LYS A O 1
ATOM 1010 N N . ASP A 1 125 ? -12.134 -10.957 -7.063 1.00 45.81 125 ASP A N 1
ATOM 1011 C CA . ASP A 1 125 ? -12.588 -12.344 -7.272 1.00 45.81 125 ASP A CA 1
ATOM 1012 C C . ASP A 1 125 ? -12.447 -12.932 -8.690 1.00 45.81 125 ASP A C 1
ATOM 1014 O O . ASP A 1 125 ? -12.694 -14.126 -8.844 1.00 45.81 125 ASP A O 1
ATOM 1018 N N . LYS A 1 126 ? -12.048 -12.178 -9.728 1.00 38.41 126 LYS A N 1
ATOM 1019 C CA . LYS A 1 126 ? -11.817 -12.715 -11.090 1.00 38.41 126 LYS A CA 1
ATOM 1020 C C . LYS A 1 126 ? -10.775 -11.896 -11.853 1.00 38.41 126 LYS A C 1
ATOM 1022 O O . LYS A 1 126 ? -10.548 -10.741 -11.505 1.00 38.41 126 LYS A O 1
ATOM 1027 N N . ASP A 1 127 ? -10.175 -12.556 -12.845 1.00 46.22 127 ASP A N 1
ATOM 1028 C CA . ASP A 1 127 ? -9.075 -12.152 -13.730 1.00 46.22 127 ASP A CA 1
ATOM 1029 C C . ASP A 1 127 ? -8.909 -10.647 -13.989 1.00 46.22 127 ASP A C 1
ATOM 1031 O O . ASP A 1 127 ? -9.870 -9.879 -14.080 1.00 46.22 127 ASP A O 1
ATOM 1035 N N . TYR A 1 128 ? -7.645 -10.247 -14.149 1.00 50.06 128 TYR A N 1
ATOM 1036 C CA . TYR A 1 128 ? -7.239 -8.895 -14.517 1.00 50.06 128 TYR A CA 1
ATOM 1037 C C . TYR A 1 128 ? -7.986 -8.426 -15.770 1.00 50.06 128 TYR A C 1
ATOM 1039 O O . TYR A 1 128 ? -7.887 -9.037 -16.833 1.00 50.06 128 TYR A O 1
ATOM 1047 N N . LEU A 1 129 ? -8.705 -7.312 -15.646 1.00 45.28 129 LEU A N 1
ATOM 1048 C CA . LEU A 1 129 ? -9.202 -6.558 -16.790 1.00 45.28 129 LEU A CA 1
ATOM 1049 C C . LEU A 1 129 ? -8.181 -5.458 -17.071 1.00 45.28 129 LEU A C 1
ATOM 1051 O O . LEU A 1 129 ? -8.205 -4.379 -16.475 1.00 45.28 129 LEU A O 1
ATOM 1055 N N . GLU A 1 130 ? -7.239 -5.785 -17.949 1.00 45.47 130 GLU A N 1
ATOM 1056 C CA . GLU A 1 130 ? -6.400 -4.802 -18.617 1.00 45.47 130 GLU A CA 1
ATOM 1057 C C . GLU A 1 130 ? -7.311 -4.032 -19.576 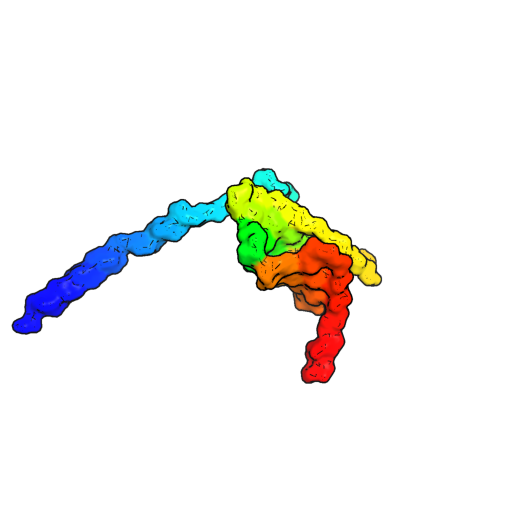1.00 45.47 130 GLU A C 1
ATOM 1059 O O . GLU A 1 130 ? -7.725 -4.525 -20.623 1.00 45.47 130 GLU A O 1
ATOM 1064 N N . LEU A 1 131 ? -7.754 -2.855 -19.141 1.00 44.81 131 LEU A N 1
ATOM 1065 C CA . LEU A 1 131 ? -8.425 -1.921 -20.024 1.00 44.81 131 LEU A CA 1
ATOM 1066 C C . LEU A 1 131 ? -7.324 -1.108 -20.695 1.00 44.81 131 LEU A C 1
ATOM 1068 O O . LEU A 1 131 ? -6.620 -0.342 -20.040 1.00 44.81 131 LEU A O 1
ATOM 1072 N N . ASP A 1 132 ? -7.211 -1.274 -22.004 1.00 41.62 132 ASP A N 1
ATOM 1073 C CA . ASP A 1 132 ? -6.446 -0.415 -22.900 1.00 41.62 132 ASP A CA 1
ATOM 1074 C C . ASP A 1 132 ? -7.113 0.982 -22.934 1.00 41.62 132 ASP A C 1
ATOM 1076 O O . ASP A 1 132 ? -7.845 1.355 -23.853 1.00 41.62 132 ASP A O 1
ATOM 1080 N N . VAL A 1 133 ? -6.991 1.741 -21.833 1.00 45.28 133 VAL A N 1
ATOM 1081 C CA . VAL A 1 133 ? -7.672 3.040 -21.634 1.00 45.28 133 VAL A CA 1
ATOM 1082 C C . VAL A 1 133 ? -7.059 4.145 -22.509 1.00 45.28 133 VAL A C 1
ATOM 1084 O O . VAL A 1 133 ? -7.606 5.245 -22.592 1.00 45.28 133 VAL A O 1
ATOM 1087 N N . MET A 1 134 ? -5.986 3.864 -23.253 1.00 36.84 134 MET A N 1
ATOM 1088 C CA . MET A 1 134 ? -5.343 4.856 -24.116 1.00 36.84 134 MET A CA 1
ATOM 1089 C C . MET A 1 134 ? -6.176 5.278 -25.336 1.00 36.84 134 MET A C 1
ATOM 1091 O O . MET A 1 134 ? -5.930 6.355 -25.876 1.00 36.84 134 MET A O 1
ATOM 1095 N N . ARG A 1 135 ? -7.219 4.538 -25.748 1.00 39.47 135 ARG A N 1
ATOM 1096 C CA . ARG A 1 135 ? -8.100 5.012 -26.839 1.00 39.47 135 ARG A CA 1
ATOM 1097 C C . ARG A 1 135 ? -9.164 6.023 -26.416 1.00 39.47 135 ARG A C 1
ATOM 1099 O O . ARG A 1 135 ? -9.549 6.856 -27.227 1.00 39.47 135 ARG A O 1
ATOM 1106 N N . TYR A 1 136 ? -9.628 6.016 -25.166 1.00 39.09 136 TYR A N 1
ATOM 1107 C CA . TYR A 1 136 ? -10.824 6.799 -24.815 1.00 39.09 136 TYR A CA 1
ATOM 1108 C C . TYR A 1 136 ? -10.548 8.282 -24.514 1.00 39.09 136 TYR A C 1
ATOM 1110 O O . TYR A 1 136 ? -11.470 9.095 -24.551 1.00 39.09 136 TYR A O 1
ATOM 1118 N N . TYR A 1 137 ? -9.293 8.649 -24.233 1.00 38.00 137 TYR A N 1
ATOM 1119 C CA . TYR A 1 137 ? -8.901 10.039 -23.956 1.00 38.00 137 TYR A CA 1
ATOM 1120 C C . TYR A 1 137 ? -8.204 10.749 -25.125 1.00 38.00 137 TYR A C 1
ATOM 1122 O O . TYR A 1 137 ? -8.032 11.960 -25.055 1.00 38.00 137 TYR A O 1
ATOM 1130 N N . LEU A 1 138 ? -7.842 10.036 -26.199 1.00 38.06 138 LEU A N 1
ATOM 1131 C CA . LEU A 1 138 ? -7.243 10.632 -27.404 1.00 38.06 138 LEU A CA 1
ATOM 1132 C C . LEU A 1 138 ? -8.253 10.868 -28.544 1.00 38.06 138 LEU A C 1
ATOM 1134 O O . LEU A 1 138 ? -7.911 11.517 -29.527 1.00 38.06 138 LEU A O 1
ATOM 1138 N N . GLU A 1 139 ? -9.496 10.391 -28.411 1.00 43.53 139 GLU A N 1
ATOM 1139 C CA . GLU A 1 139 ? -10.581 10.588 -29.392 1.00 43.53 139 GLU A CA 1
ATOM 1140 C C . GLU A 1 139 ? -11.642 11.627 -28.953 1.00 43.53 139 GLU A C 1
ATOM 1142 O O . GLU A 1 139 ? -12.742 11.662 -29.509 1.00 43.53 139 GLU A O 1
ATOM 1147 N N . LYS A 1 140 ? -11.339 12.491 -27.973 1.00 37.81 140 LYS A N 1
ATOM 1148 C CA . LYS A 1 140 ? -12.201 13.624 -27.589 1.00 37.81 140 LYS A CA 1
ATOM 1149 C C . LYS A 1 140 ? -11.480 14.960 -27.610 1.00 37.81 140 LYS A C 1
ATOM 1151 O O . LYS A 1 140 ? -10.342 15.016 -27.101 1.00 37.81 140 LYS A O 1
#

Organism: Parnassius apollo (NCBI:txid110799)

Mean predicted aligned error: 12.32 Å